Protein AF-T4VMC5-F1 (afdb_monomer_lite)

Structure (mmCIF, N/CA/C/O backbone):
data_AF-T4VMC5-F1
#
_entry.id   AF-T4VMC5-F1
#
loop_
_atom_site.group_PDB
_atom_site.id
_atom_site.type_symbol
_atom_site.label_atom_id
_atom_site.label_alt_id
_atom_site.label_comp_id
_atom_site.label_asym_id
_atom_site.label_entity_id
_atom_site.label_seq_id
_atom_site.pdbx_PDB_ins_code
_atom_site.Cartn_x
_atom_site.Cartn_y
_atom_site.Cartn_z
_atom_site.occupancy
_atom_site.B_iso_or_equiv
_atom_site.auth_seq_id
_atom_site.auth_comp_id
_atom_site.auth_asym_id
_atom_site.auth_atom_id
_atom_site.pdbx_PDB_model_num
ATOM 1 N N . MET A 1 1 ? 5.707 6.763 -14.421 1.00 74.56 1 MET A N 1
ATOM 2 C CA . MET A 1 1 ? 5.234 5.374 -14.281 1.00 74.56 1 MET A CA 1
ATOM 3 C C . MET A 1 1 ? 6.214 4.650 -13.379 1.00 74.56 1 MET A C 1
ATOM 5 O O . MET A 1 1 ? 7.407 4.757 -13.634 1.00 74.56 1 MET A O 1
ATOM 9 N N . PHE A 1 2 ? 5.707 4.088 -12.286 1.00 90.50 2 PHE A N 1
ATOM 10 C CA . PHE A 1 2 ? 6.390 3.528 -11.119 1.00 90.50 2 PHE A CA 1
ATOM 11 C C . PHE A 1 2 ? 7.124 2.220 -11.459 1.00 90.50 2 PHE A C 1
ATOM 13 O O . PHE A 1 2 ? 8.145 1.927 -10.838 1.00 90.50 2 PHE A O 1
ATOM 20 N N . GLY A 1 3 ? 6.668 1.513 -12.499 1.00 94.75 3 GLY A N 1
ATOM 21 C CA . GLY A 1 3 ? 7.144 0.187 -12.890 1.00 94.75 3 GLY A CA 1
ATOM 22 C C . GLY A 1 3 ? 6.342 -0.938 -12.244 1.00 94.75 3 GLY A C 1
ATOM 23 O O . GLY A 1 3 ? 5.269 -0.699 -11.679 1.00 94.75 3 GLY A O 1
ATOM 24 N N . LYS A 1 4 ? 6.880 -2.155 -12.334 1.00 95.94 4 LYS A N 1
ATOM 25 C CA . LYS A 1 4 ? 6.308 -3.342 -11.686 1.00 95.94 4 LYS A CA 1
ATOM 26 C C . LYS A 1 4 ? 6.549 -3.362 -10.181 1.00 95.94 4 LYS A C 1
ATOM 28 O O . LYS A 1 4 ? 7.551 -2.800 -9.725 1.00 95.94 4 LYS A O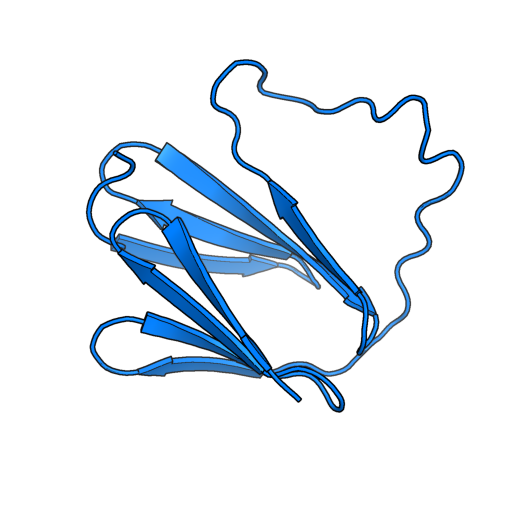 1
ATOM 33 N N . ILE A 1 5 ? 5.659 -4.007 -9.431 1.00 96.31 5 ILE A N 1
ATOM 34 C CA . ILE A 1 5 ? 5.901 -4.360 -8.027 1.00 96.31 5 ILE A CA 1
ATOM 35 C C . ILE A 1 5 ? 7.055 -5.369 -7.985 1.00 96.31 5 ILE A C 1
ATOM 37 O O . ILE A 1 5 ? 7.090 -6.323 -8.760 1.00 96.31 5 ILE A O 1
ATOM 41 N N . LEU A 1 6 ? 8.023 -5.124 -7.105 1.00 95.44 6 LEU A N 1
ATOM 42 C CA . LEU A 1 6 ? 9.166 -6.008 -6.886 1.00 95.44 6 LEU A CA 1
ATOM 4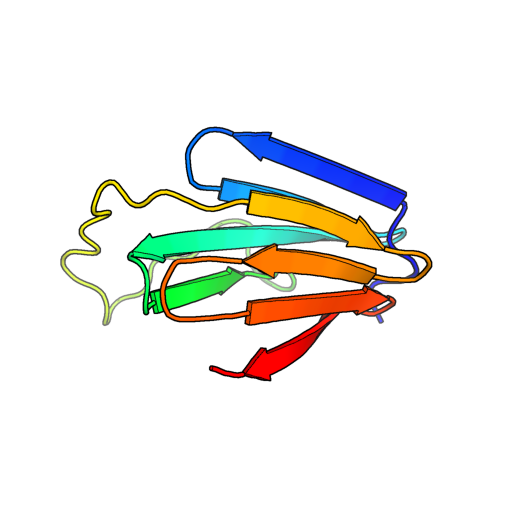3 C C . LEU A 1 6 ? 9.053 -6.767 -5.568 1.00 95.44 6 LEU A C 1
ATOM 45 O O . LEU A 1 6 ? 9.395 -7.942 -5.518 1.00 95.44 6 LEU A O 1
ATOM 49 N N . ASP A 1 7 ? 8.636 -6.071 -4.511 1.00 95.19 7 ASP A N 1
ATOM 50 C CA . ASP A 1 7 ? 8.504 -6.616 -3.161 1.00 95.19 7 ASP A CA 1
ATOM 51 C C . ASP A 1 7 ? 7.675 -5.658 -2.286 1.00 95.19 7 ASP A C 1
ATOM 53 O O . ASP A 1 7 ? 7.439 -4.495 -2.652 1.00 95.19 7 ASP A O 1
ATOM 57 N N . TYR A 1 8 ? 7.275 -6.113 -1.102 1.00 96.56 8 TYR A N 1
ATOM 58 C CA . TYR A 1 8 ? 6.688 -5.268 -0.070 1.00 96.56 8 TYR A CA 1
ATOM 59 C C . TYR A 1 8 ? 7.155 -5.656 1.331 1.00 96.56 8 TYR A C 1
ATOM 61 O O . TYR A 1 8 ? 7.459 -6.804 1.640 1.00 96.56 8 TYR A O 1
ATOM 69 N N . ASN A 1 9 ? 7.164 -4.677 2.230 1.00 96.12 9 ASN A N 1
ATOM 70 C CA . ASN A 1 9 ? 7.434 -4.907 3.641 1.00 96.12 9 ASN A CA 1
ATOM 71 C C . ASN A 1 9 ? 6.345 -4.282 4.507 1.00 96.12 9 ASN A C 1
ATOM 73 O O . ASN A 1 9 ? 5.959 -3.129 4.304 1.00 96.12 9 ASN A O 1
ATOM 77 N N . VAL A 1 10 ? 5.898 -5.034 5.511 1.00 95.06 10 VAL A N 1
ATOM 78 C CA . VAL A 1 10 ? 4.944 -4.565 6.515 1.00 95.06 10 VAL A CA 1
ATOM 79 C C . VAL A 1 10 ? 5.687 -4.274 7.814 1.00 95.06 10 VAL A C 1
ATOM 81 O O . VAL A 1 10 ? 6.351 -5.146 8.377 1.00 95.06 10 VAL A O 1
ATOM 84 N N . LYS A 1 11 ? 5.556 -3.043 8.309 1.00 91.56 11 LYS A N 1
ATOM 85 C CA . LYS A 1 11 ? 6.075 -2.616 9.608 1.00 91.56 11 LYS A CA 1
ATOM 86 C C . LYS A 1 11 ? 4.990 -1.860 10.363 1.00 91.56 11 LYS A C 1
ATOM 88 O O . LYS A 1 11 ? 4.636 -0.740 9.997 1.00 91.56 11 LYS A O 1
ATOM 93 N N . ASN A 1 12 ? 4.505 -2.459 11.447 1.00 89.88 12 ASN A N 1
ATOM 94 C CA . ASN A 1 12 ? 3.333 -1.995 12.189 1.00 89.88 12 ASN A CA 1
ATOM 95 C C . ASN A 1 12 ? 2.135 -1.881 11.232 1.00 89.88 12 ASN A C 1
ATOM 97 O O . ASN A 1 12 ? 1.794 -2.851 10.577 1.00 89.88 12 ASN A O 1
ATOM 101 N N . ASN A 1 13 ? 1.551 -0.696 11.100 1.00 92.25 13 ASN A N 1
ATOM 102 C CA . ASN A 1 13 ? 0.430 -0.366 10.224 1.00 92.25 13 ASN A CA 1
ATOM 103 C C . ASN A 1 13 ? 0.868 0.303 8.905 1.00 92.25 13 ASN A C 1
ATOM 105 O O . ASN A 1 13 ? 0.082 0.993 8.250 1.00 92.25 13 ASN A O 1
ATOM 109 N N . ILE A 1 14 ? 2.146 0.168 8.543 1.00 93.62 14 ILE A N 1
ATOM 110 C CA . ILE A 1 14 ? 2.735 0.755 7.341 1.00 93.62 14 ILE A CA 1
ATOM 111 C C . ILE A 1 14 ? 3.192 -0.363 6.409 1.00 93.62 14 ILE A C 1
ATOM 113 O O . ILE A 1 14 ? 3.998 -1.208 6.793 1.00 93.62 14 ILE A O 1
ATOM 117 N N . ILE A 1 15 ? 2.717 -0.316 5.170 1.00 95.94 15 ILE A N 1
ATOM 118 C CA . ILE A 1 15 ? 3.134 -1.181 4.075 1.00 95.94 15 ILE A CA 1
ATOM 119 C C . ILE A 1 15 ? 3.984 -0.334 3.130 1.00 95.94 15 ILE A C 1
ATOM 121 O O . ILE A 1 15 ? 3.489 0.622 2.526 1.00 95.94 15 ILE A O 1
ATOM 125 N N . ASN A 1 16 ? 5.267 -0.660 3.016 1.00 96.56 16 ASN A N 1
ATOM 126 C CA . ASN A 1 16 ? 6.139 -0.075 2.003 1.00 96.56 16 ASN A CA 1
ATOM 127 C C . ASN A 1 16 ? 6.151 -1.001 0.791 1.00 96.56 16 ASN A C 1
ATOM 129 O O . ASN A 1 16 ? 6.427 -2.190 0.937 1.00 96.56 16 ASN A O 1
ATOM 133 N N . ILE A 1 17 ? 5.833 -0.461 -0.382 1.00 96.50 17 ILE A N 1
ATOM 134 C CA . ILE A 1 17 ? 5.771 -1.222 -1.631 1.00 96.50 17 ILE A CA 1
ATOM 135 C C . ILE A 1 17 ? 6.884 -0.721 -2.534 1.00 96.50 17 ILE A C 1
ATOM 137 O O . ILE A 1 17 ? 6.913 0.464 -2.902 1.00 96.50 17 ILE A O 1
ATOM 141 N N . GLN A 1 18 ? 7.786 -1.631 -2.881 1.00 96.56 18 GLN A N 1
ATOM 142 C CA . GLN A 1 18 ? 8.909 -1.360 -3.755 1.00 96.56 18 GLN A CA 1
ATOM 143 C C . GLN A 1 18 ? 8.496 -1.618 -5.201 1.00 96.56 18 GLN A C 1
ATOM 145 O O . GLN A 1 18 ? 8.176 -2.745 -5.574 1.00 96.56 18 GLN A O 1
ATOM 150 N N . TYR A 1 19 ? 8.565 -0.579 -6.028 1.00 96.12 19 TYR A N 1
ATOM 151 C CA . TYR A 1 19 ? 8.461 -0.702 -7.477 1.00 96.12 19 TYR A CA 1
ATOM 152 C C . TYR A 1 19 ? 9.841 -0.579 -8.126 1.00 96.12 19 TYR A C 1
ATOM 154 O O . TYR A 1 19 ? 10.803 -0.125 -7.497 1.00 96.12 19 TYR A O 1
ATOM 162 N N . GLU A 1 20 ? 9.943 -0.911 -9.412 1.00 96.25 20 GLU A N 1
ATOM 163 C CA . GLU A 1 20 ? 11.192 -0.783 -10.183 1.00 96.25 20 GLU A CA 1
ATOM 164 C C . GLU A 1 20 ? 11.822 0.616 -10.117 1.00 96.25 20 GLU A C 1
ATOM 166 O O . GLU A 1 20 ? 13.045 0.744 -10.169 1.00 96.25 20 GLU A O 1
ATOM 171 N N . LYS A 1 21 ? 11.008 1.677 -10.031 1.00 93.94 21 LYS A N 1
ATOM 172 C CA . LYS A 1 21 ? 11.499 3.063 -10.141 1.00 93.94 21 LYS A CA 1
ATOM 173 C C . LYS A 1 21 ? 11.291 3.903 -8.887 1.00 93.94 21 LYS A C 1
ATOM 175 O O . LYS A 1 21 ? 11.854 4.995 -8.809 1.00 93.94 21 LYS A O 1
ATOM 180 N N . ILE A 1 22 ? 10.473 3.453 -7.937 1.00 93.94 22 ILE A N 1
ATOM 181 C CA . ILE A 1 22 ? 10.140 4.223 -6.734 1.00 93.94 22 ILE A CA 1
ATOM 182 C C . ILE A 1 22 ? 9.608 3.322 -5.618 1.00 93.94 22 ILE A C 1
ATOM 184 O O . ILE A 1 22 ? 8.970 2.306 -5.869 1.00 93.94 22 ILE A O 1
ATOM 188 N N . GLU A 1 23 ? 9.839 3.730 -4.378 1.00 94.31 23 GLU A N 1
ATOM 189 C CA . GLU A 1 23 ? 9.205 3.142 -3.201 1.00 94.31 23 GLU A CA 1
ATOM 190 C C . GLU A 1 23 ? 7.989 3.985 -2.803 1.00 94.31 23 GLU A C 1
ATOM 192 O O . GLU A 1 23 ? 8.048 5.220 -2.781 1.00 94.31 23 GLU A O 1
ATOM 197 N N . THR A 1 24 ? 6.881 3.328 -2.485 1.00 94.62 24 THR A N 1
ATOM 198 C CA . THR A 1 24 ? 5.646 3.981 -2.037 1.00 94.62 24 THR A CA 1
ATOM 199 C C . THR A 1 24 ? 5.269 3.505 -0.648 1.00 94.62 24 THR A C 1
ATOM 201 O O . THR A 1 24 ? 5.690 2.435 -0.212 1.00 94.62 24 THR A O 1
ATOM 204 N N . LYS A 1 25 ? 4.462 4.303 0.049 1.00 94.75 25 LYS A N 1
ATOM 205 C CA . LYS A 1 25 ? 4.033 4.004 1.409 1.00 94.75 25 LYS A CA 1
ATOM 206 C C . LYS A 1 25 ? 2.517 4.006 1.495 1.00 94.75 25 LYS A C 1
ATOM 208 O O . LYS A 1 25 ? 1.883 5.011 1.174 1.00 94.75 25 LYS A O 1
ATOM 213 N N . VAL A 1 26 ? 1.960 2.927 2.021 1.00 95.44 26 VAL A N 1
ATOM 214 C CA . VAL A 1 26 ? 0.555 2.814 2.407 1.00 95.44 26 VAL A CA 1
ATOM 215 C C . VAL A 1 26 ? 0.491 2.730 3.924 1.00 95.44 26 VAL A C 1
ATOM 217 O O . VAL A 1 26 ? 1.258 2.001 4.545 1.00 95.44 26 VAL A O 1
ATOM 220 N N . SER A 1 27 ? -0.350 3.536 4.558 1.00 94.38 27 SER A N 1
ATOM 221 C CA . SER A 1 27 ? -0.494 3.560 6.016 1.00 94.38 27 SER A CA 1
ATOM 222 C C . SER A 1 27 ? -1.955 3.365 6.385 1.00 94.38 27 SER A C 1
ATOM 224 O O . SER A 1 27 ? -2.803 4.140 5.946 1.00 94.38 27 SER A O 1
ATOM 226 N N . ILE A 1 28 ? -2.234 2.351 7.193 1.00 94.38 28 ILE A N 1
ATOM 227 C CA . ILE A 1 28 ? -3.576 2.052 7.690 1.00 94.38 28 ILE A CA 1
ATOM 228 C C . ILE A 1 28 ? -3.788 2.902 8.938 1.00 94.38 28 ILE A C 1
ATOM 230 O O . ILE A 1 28 ? -3.077 2.748 9.931 1.00 94.38 28 ILE A O 1
ATOM 234 N N . VAL A 1 29 ? -4.696 3.871 8.850 1.00 91.81 29 VAL A N 1
ATOM 235 C CA . VAL A 1 29 ? -4.999 4.787 9.957 1.00 91.81 29 VAL A CA 1
ATOM 236 C C . VAL A 1 29 ? -6.003 4.143 10.906 1.00 91.81 29 VAL A C 1
ATOM 238 O O . VAL A 1 29 ? -5.800 4.195 12.115 1.00 91.81 29 VAL A O 1
ATOM 241 N N . ASN A 1 30 ? -7.034 3.513 10.345 1.00 91.75 30 ASN A N 1
ATOM 242 C CA . ASN A 1 30 ? -7.977 2.613 11.009 1.00 91.75 30 ASN A CA 1
ATOM 243 C C . ASN A 1 30 ? -8.666 1.736 9.944 1.00 91.75 30 ASN A C 1
ATOM 245 O O . ASN A 1 30 ? -8.254 1.749 8.780 1.00 91.75 30 ASN A O 1
ATOM 249 N N . SER A 1 31 ? -9.722 1.003 10.310 1.00 92.12 31 SER A N 1
ATOM 250 C CA . SER A 1 31 ? -10.428 0.090 9.398 1.00 92.12 31 SER A CA 1
ATOM 251 C C . SER A 1 31 ? -10.958 0.765 8.127 1.00 92.12 31 SER A C 1
ATOM 253 O O . SER A 1 31 ? -11.018 0.115 7.087 1.00 92.12 31 SER A O 1
ATOM 255 N N . ASN A 1 32 ? -11.285 2.062 8.185 1.00 92.94 32 ASN A N 1
ATOM 256 C CA . ASN A 1 32 ? -11.992 2.788 7.119 1.00 92.94 32 ASN A CA 1
ATOM 257 C C . ASN A 1 32 ? -11.126 3.873 6.465 1.00 92.94 32 ASN A C 1
ATOM 259 O O . ASN A 1 32 ? -11.572 4.547 5.536 1.00 92.94 32 ASN A O 1
ATOM 263 N N . ILE A 1 33 ? -9.911 4.102 6.968 1.00 92.12 33 ILE A N 1
ATOM 264 C CA . ILE A 1 33 ? -9.033 5.181 6.519 1.00 92.12 33 ILE A CA 1
ATOM 265 C C . ILE A 1 33 ? -7.665 4.600 6.179 1.00 92.12 33 ILE A C 1
ATOM 267 O O . ILE A 1 33 ? -6.915 4.150 7.047 1.00 92.12 33 ILE A O 1
ATOM 271 N N . ILE A 1 34 ? -7.310 4.692 4.899 1.00 93.56 34 ILE A N 1
ATOM 272 C CA . ILE A 1 34 ? -6.019 4.263 4.364 1.00 93.56 34 ILE A CA 1
ATOM 273 C C . ILE A 1 34 ? -5.367 5.455 3.665 1.00 93.56 34 ILE A C 1
ATOM 275 O O . ILE A 1 34 ? -5.979 6.137 2.845 1.00 93.56 34 ILE A O 1
ATOM 279 N N . ASN A 1 35 ? -4.111 5.723 4.010 1.00 93.06 35 ASN A N 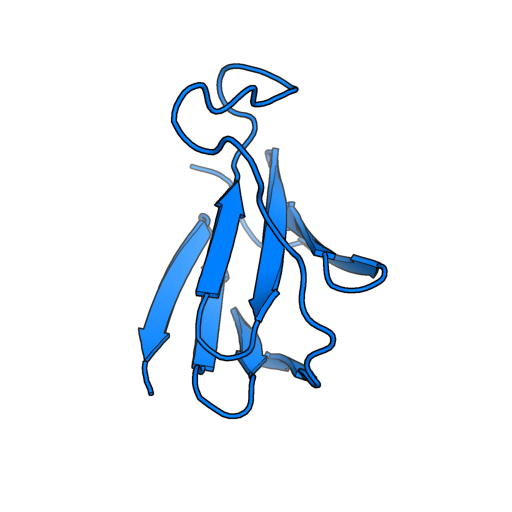1
ATOM 280 C CA . 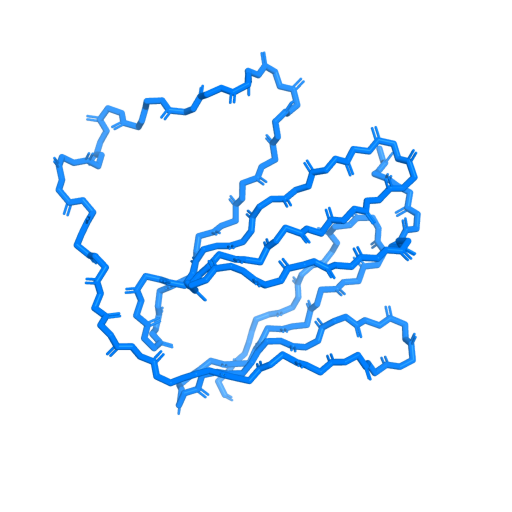ASN A 1 35 ? -3.326 6.816 3.458 1.00 93.06 35 ASN A CA 1
ATOM 281 C C . ASN A 1 35 ? -2.292 6.288 2.458 1.00 93.06 35 ASN A C 1
ATOM 283 O O . ASN A 1 35 ? -1.433 5.485 2.822 1.00 93.06 35 ASN A O 1
ATOM 287 N N . PHE A 1 36 ? -2.326 6.802 1.230 1.00 93.88 36 PHE A N 1
ATOM 288 C CA . PHE A 1 36 ? -1.399 6.459 0.151 1.00 93.88 36 PHE A CA 1
ATOM 289 C C . PHE A 1 36 ? -0.411 7.603 -0.077 1.00 93.88 36 PHE A C 1
ATOM 291 O O . PHE A 1 36 ? -0.808 8.751 -0.285 1.00 93.88 36 PHE A O 1
ATOM 298 N N . PHE A 1 37 ? 0.885 7.308 -0.057 1.00 91.38 37 PHE A N 1
ATOM 299 C CA . PHE A 1 37 ? 1.935 8.308 -0.208 1.00 91.38 37 PHE A CA 1
ATOM 300 C C . PHE A 1 37 ? 2.998 7.881 -1.219 1.00 91.38 37 PHE A C 1
ATOM 302 O O . PHE A 1 37 ? 3.558 6.787 -1.138 1.00 91.38 37 PHE A O 1
ATOM 309 N N . VAL A 1 38 ? 3.333 8.804 -2.124 1.00 89.56 38 VAL A N 1
ATOM 310 C CA . VAL A 1 38 ? 4.384 8.628 -3.129 1.00 89.56 38 VAL A CA 1
ATOM 311 C C . VAL A 1 38 ? 5.384 9.787 -3.046 1.00 89.56 38 VAL A C 1
ATOM 313 O O . VAL A 1 38 ? 4.997 10.946 -3.227 1.00 89.56 38 VAL A O 1
ATOM 316 N N . PRO A 1 39 ? 6.684 9.519 -2.840 1.00 83.81 39 PRO A N 1
ATOM 317 C CA . PRO A 1 39 ? 7.702 10.552 -2.672 1.00 83.81 39 PRO A CA 1
ATOM 318 C C . PRO A 1 39 ? 8.217 11.125 -4.011 1.00 83.81 39 PRO A C 1
ATOM 320 O O . PRO A 1 39 ? 9.424 11.206 -4.219 1.00 83.81 39 PRO A O 1
ATOM 323 N N . ILE A 1 40 ? 7.335 11.554 -4.927 1.00 77.50 40 ILE A N 1
ATOM 324 C CA . ILE A 1 40 ? 7.747 12.036 -6.270 1.00 77.50 40 ILE A CA 1
ATOM 325 C C . ILE A 1 40 ? 8.556 13.341 -6.190 1.00 77.50 40 ILE A C 1
ATOM 327 O O . ILE A 1 40 ? 9.580 13.485 -6.849 1.00 77.50 40 ILE A O 1
ATOM 331 N N . PHE A 1 41 ? 8.106 14.302 -5.377 1.00 64.94 41 PHE A N 1
ATOM 332 C CA . PHE A 1 41 ? 8.701 15.647 -5.323 1.00 64.94 41 PHE A CA 1
ATOM 333 C C . PHE A 1 41 ? 9.362 15.982 -3.979 1.00 64.94 41 PHE A C 1
ATOM 335 O O . PHE A 1 41 ? 10.173 16.904 -3.902 1.00 64.94 41 PHE A O 1
ATOM 342 N N . ARG A 1 42 ? 9.027 15.260 -2.900 1.00 61.62 42 ARG A N 1
ATOM 343 C CA . ARG A 1 42 ? 9.572 15.477 -1.550 1.00 61.62 42 ARG A CA 1
ATOM 344 C C . ARG A 1 42 ? 9.657 14.157 -0.786 1.00 61.62 42 ARG A C 1
ATOM 346 O O . ARG A 1 42 ? 8.706 13.386 -0.779 1.00 61.62 42 ARG A O 1
ATOM 353 N N . ARG A 1 43 ? 10.769 13.941 -0.070 1.00 58.78 43 ARG A N 1
ATOM 354 C CA . ARG A 1 43 ? 10.978 12.759 0.797 1.00 58.78 43 ARG A CA 1
ATOM 355 C C . ARG A 1 43 ? 10.141 12.774 2.088 1.00 58.78 43 ARG A C 1
ATOM 357 O O . ARG A 1 43 ? 10.042 11.750 2.749 1.00 58.78 43 ARG A O 1
ATOM 364 N N . LYS A 1 44 ? 9.566 13.920 2.477 1.00 56.59 44 LYS A N 1
ATOM 365 C CA . LYS A 1 44 ? 8.722 14.077 3.675 1.00 56.59 44 LYS A CA 1
ATOM 366 C C . LYS A 1 44 ? 7.487 14.917 3.359 1.00 56.59 44 LYS A C 1
ATOM 368 O O . LYS A 1 44 ? 7.594 15.928 2.663 1.00 56.59 44 LYS A O 1
ATOM 373 N N . GLN A 1 45 ? 6.343 14.511 3.906 1.00 62.03 45 GLN A N 1
ATOM 374 C CA . GLN A 1 45 ? 5.091 15.259 3.849 1.00 62.03 45 GLN A CA 1
ATOM 375 C C . GLN A 1 45 ? 4.845 15.921 5.208 1.00 62.03 45 GLN A C 1
ATOM 377 O O . GLN A 1 45 ? 4.720 15.227 6.211 1.00 62.03 45 GLN A O 1
ATOM 382 N N . ASN A 1 46 ? 4.758 17.250 5.226 1.00 58.19 46 ASN A N 1
ATOM 383 C CA . ASN A 1 46 ? 4.060 17.981 6.280 1.00 58.19 46 ASN A CA 1
ATOM 384 C C . ASN A 1 46 ? 2.695 18.330 5.688 1.00 58.19 46 ASN A C 1
AT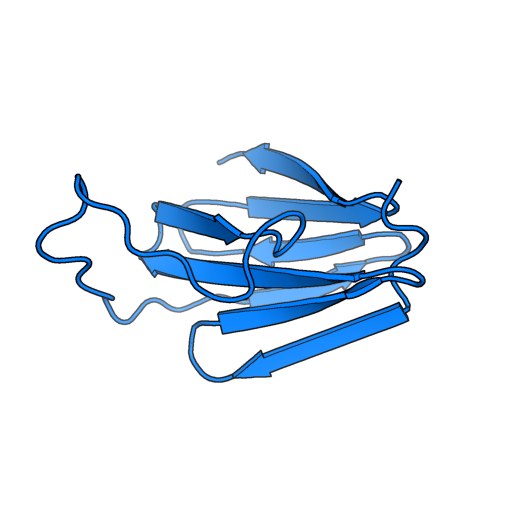OM 386 O O . ASN A 1 46 ? 2.614 19.181 4.800 1.00 58.19 46 ASN A O 1
ATOM 390 N N . SER A 1 47 ? 1.642 17.621 6.094 1.00 61.16 47 SER A N 1
ATOM 391 C CA . SER A 1 47 ? 0.284 18.020 5.733 1.00 61.16 47 SER A CA 1
ATOM 392 C C . SER A 1 47 ? -0.147 19.129 6.684 1.00 61.16 47 SER A C 1
ATOM 394 O O . SER A 1 47 ? -0.381 18.872 7.857 1.00 61.16 47 SER A O 1
ATOM 396 N N . TYR A 1 48 ? -0.232 20.365 6.191 1.00 66.56 48 TYR A N 1
ATOM 397 C CA . TYR A 1 48 ? -0.648 21.517 7.002 1.00 66.56 48 TYR A CA 1
ATOM 398 C C . TYR A 1 48 ? -2.125 21.461 7.428 1.00 66.56 48 TYR A C 1
ATOM 400 O O . TYR A 1 48 ? -2.521 22.211 8.308 1.00 66.56 48 TYR A O 1
ATOM 408 N N . ALA A 1 49 ? -2.929 20.587 6.809 1.00 70.44 49 ALA A N 1
ATOM 409 C CA . ALA A 1 49 ? -4.350 20.404 7.116 1.00 70.44 49 ALA A CA 1
ATOM 410 C C . ALA A 1 49 ? -4.631 19.217 8.058 1.00 70.44 49 ALA A C 1
ATOM 412 O O . ALA A 1 49 ? -5.745 19.079 8.553 1.00 70.44 49 ALA A O 1
ATOM 413 N N . ILE A 1 50 ? -3.649 18.338 8.292 1.00 61.81 50 ILE A N 1
ATOM 414 C CA . ILE A 1 50 ? -3.786 17.196 9.203 1.00 61.81 50 ILE A CA 1
ATOM 415 C C . ILE A 1 50 ? -3.067 17.565 10.497 1.00 61.81 50 ILE A C 1
ATOM 417 O O . ILE A 1 50 ? -1.856 17.402 10.609 1.00 61.81 50 ILE A O 1
ATOM 421 N N . GLU A 1 51 ? -3.816 18.085 11.466 1.00 59.81 51 GLU A N 1
ATOM 422 C CA . GLU A 1 51 ? -3.240 18.548 12.734 1.00 59.81 51 GLU A CA 1
ATOM 423 C C . GLU A 1 51 ? -2.960 17.397 13.716 1.00 59.81 51 GLU A C 1
ATOM 425 O O . GLU A 1 51 ? -2.012 17.483 14.486 1.00 59.81 51 GLU A O 1
ATOM 430 N N . ASN A 1 52 ? -3.737 16.302 13.674 1.00 60.22 52 ASN A N 1
ATOM 431 C CA . ASN A 1 52 ? -3.631 15.170 14.607 1.00 60.22 52 ASN A CA 1
ATOM 432 C C . ASN A 1 52 ? -4.076 13.844 13.959 1.00 60.22 52 ASN A C 1
ATOM 434 O O . ASN A 1 52 ? -5.172 13.354 14.231 1.00 60.22 52 ASN A O 1
ATOM 438 N N . LEU A 1 53 ? -3.243 13.248 13.097 1.00 65.94 53 LEU A N 1
ATOM 439 C CA . LEU A 1 53 ? -3.511 11.897 12.591 1.00 65.94 53 LEU A CA 1
ATOM 440 C C . LEU A 1 53 ? -3.364 10.897 13.750 1.00 65.94 53 LEU A C 1
ATOM 442 O O . LEU A 1 53 ? -2.248 10.619 14.192 1.00 65.94 53 LEU A O 1
ATOM 446 N N . LYS A 1 54 ? -4.485 10.394 14.271 1.00 70.12 54 LYS A N 1
ATOM 447 C CA . LYS A 1 54 ? -4.495 9.331 15.278 1.00 70.12 54 LYS A CA 1
ATOM 448 C C . LYS A 1 54 ? -4.565 7.996 14.556 1.00 70.12 54 LYS A C 1
ATOM 450 O O . LYS A 1 54 ? -5.506 7.754 13.812 1.00 70.12 54 LYS A O 1
ATOM 455 N N . PHE A 1 55 ? -3.548 7.176 14.763 1.00 76.06 55 PHE A N 1
ATOM 456 C CA . PHE A 1 55 ? -3.573 5.785 14.348 1.00 76.06 55 PHE A CA 1
ATOM 457 C C . PHE A 1 55 ? -4.325 4.997 15.415 1.00 76.06 55 PHE A C 1
ATOM 459 O O . PHE A 1 55 ? -3.974 5.081 16.593 1.00 76.06 55 PHE A O 1
ATOM 466 N N . GLU A 1 56 ? -5.374 4.300 15.006 1.00 78.88 56 GLU A N 1
ATOM 467 C CA . GLU A 1 56 ? -6.103 3.366 15.856 1.00 78.88 56 GLU A CA 1
ATOM 468 C C . GLU A 1 56 ? -5.580 1.960 15.563 1.00 78.88 56 GLU A C 1
ATOM 470 O O . GLU A 1 56 ? -5.283 1.633 14.410 1.00 78.88 56 GLU A O 1
ATOM 475 N N . ASP A 1 57 ? -5.444 1.136 16.602 1.00 77.81 57 ASP A N 1
ATOM 476 C CA . ASP A 1 57 ? -5.101 -0.270 16.409 1.00 77.81 57 ASP A CA 1
ATOM 477 C C . ASP A 1 57 ? -6.250 -0.945 15.649 1.00 77.81 57 ASP A C 1
ATOM 479 O O . ASP A 1 57 ? -7.400 -0.942 16.088 1.00 77.81 57 ASP A O 1
ATOM 483 N N . CYS A 1 58 ? -5.931 -1.482 14.475 1.00 85.88 58 CYS A N 1
ATOM 484 C CA . CYS A 1 58 ? -6.862 -2.176 13.601 1.00 85.88 58 CYS A CA 1
ATOM 485 C C . CYS A 1 58 ? -6.171 -3.417 13.056 1.00 85.88 58 CYS A C 1
ATOM 487 O O . CYS A 1 58 ? -5.037 -3.338 12.576 1.00 85.88 58 CYS A O 1
ATOM 489 N N . ASP A 1 59 ? -6.883 -4.537 13.081 1.00 91.31 59 ASP A N 1
ATOM 490 C CA . ASP A 1 59 ? -6.438 -5.750 12.418 1.00 91.31 59 ASP A CA 1
ATOM 491 C C . ASP A 1 59 ? -6.549 -5.575 10.902 1.00 91.31 59 ASP A C 1
ATOM 493 O O . ASP A 1 59 ? -7.525 -5.024 10.377 1.00 91.31 59 ASP A O 1
ATOM 497 N N . PHE A 1 60 ? -5.523 -6.027 10.192 1.00 94.75 60 PHE A N 1
ATOM 498 C CA . PHE A 1 60 ? -5.506 -6.052 8.741 1.00 94.75 60 PHE A CA 1
ATOM 499 C C . PHE A 1 60 ? -4.664 -7.219 8.241 1.00 94.75 60 PHE A C 1
ATOM 501 O O . PHE A 1 60 ? -3.728 -7.673 8.902 1.00 94.75 60 PHE A O 1
ATOM 508 N N . GLU A 1 61 ? -4.979 -7.666 7.037 1.00 95.88 61 GLU A N 1
ATOM 509 C CA . GLU A 1 61 ? -4.251 -8.712 6.337 1.00 95.88 61 GLU A CA 1
ATOM 510 C C . GLU A 1 61 ? -3.632 -8.139 5.068 1.00 95.88 61 GLU A C 1
ATOM 512 O O . GLU A 1 61 ? -4.228 -7.295 4.393 1.00 95.88 61 GLU A O 1
ATOM 517 N N . VAL A 1 62 ? -2.425 -8.603 4.745 1.00 96.38 62 VAL A N 1
ATOM 518 C CA . VAL A 1 62 ? -1.758 -8.294 3.480 1.00 96.38 62 VAL A CA 1
ATOM 519 C C . VAL A 1 62 ? -1.413 -9.604 2.801 1.00 96.38 62 VAL A C 1
ATOM 521 O O . VAL A 1 62 ? -0.647 -10.397 3.350 1.00 96.38 62 VAL A O 1
ATOM 524 N N . ILE A 1 63 ? -1.977 -9.822 1.618 1.00 95.12 63 ILE A N 1
ATOM 525 C CA . ILE A 1 63 ? -1.729 -11.016 0.812 1.00 95.12 63 ILE A CA 1
ATOM 526 C C . ILE A 1 63 ? -1.269 -10.615 -0.584 1.00 95.12 63 ILE A C 1
ATOM 528 O O . ILE A 1 63 ? -1.756 -9.648 -1.168 1.00 95.12 63 ILE A O 1
ATOM 532 N N . GLU A 1 64 ? -0.334 -11.381 -1.127 1.00 93.19 64 GLU A N 1
ATOM 533 C CA . GLU A 1 64 ? 0.070 -11.274 -2.522 1.00 93.19 64 GLU A CA 1
ATOM 534 C C . GLU A 1 64 ? -0.807 -12.204 -3.364 1.00 93.19 64 GLU A C 1
ATOM 536 O O . GLU A 1 64 ? -0.924 -13.399 -3.075 1.00 93.19 64 GLU A O 1
ATOM 541 N N . VAL A 1 65 ? -1.464 -11.653 -4.385 1.00 90.88 65 VAL A N 1
ATOM 542 C CA . VAL A 1 65 ? -2.362 -12.400 -5.270 1.00 90.88 65 VAL A CA 1
ATOM 543 C C . VAL A 1 65 ? -1.987 -12.114 -6.714 1.00 90.88 65 VAL A C 1
ATOM 545 O O . VAL A 1 65 ? -2.429 -11.124 -7.292 1.00 90.88 65 VAL A O 1
ATOM 548 N N . ASN A 1 66 ? -1.222 -13.028 -7.311 1.00 86.69 66 ASN A N 1
ATOM 549 C CA . ASN A 1 66 ? -0.751 -12.971 -8.697 1.00 86.69 66 ASN A CA 1
ATOM 550 C C . ASN A 1 66 ? -0.086 -11.627 -9.051 1.00 86.69 66 ASN A C 1
ATOM 552 O O . ASN A 1 66 ? 1.115 -11.478 -8.879 1.00 86.69 66 ASN A O 1
ATOM 556 N N . ASP A 1 67 ? -0.880 -10.663 -9.523 1.00 90.88 67 ASP A N 1
ATOM 557 C CA . ASP A 1 67 ? -0.439 -9.390 -10.096 1.00 90.88 67 ASP A CA 1
ATOM 558 C C . ASP A 1 67 ? -0.727 -8.181 -9.180 1.00 90.88 67 ASP A C 1
ATOM 560 O O . ASP A 1 67 ? -0.604 -7.029 -9.610 1.00 90.88 67 ASP A O 1
ATOM 564 N N . TYR A 1 68 ? -1.175 -8.410 -7.940 1.00 95.62 68 TYR A N 1
ATOM 565 C CA . TYR A 1 68 ? -1.454 -7.340 -6.983 1.00 95.62 68 TYR A CA 1
ATOM 566 C C . TYR A 1 68 ? -1.195 -7.731 -5.531 1.00 95.62 68 TYR A C 1
ATOM 568 O O . TYR A 1 68 ? -1.265 -8.895 -5.135 1.00 95.62 68 TYR A O 1
ATOM 576 N N . ILE A 1 69 ? -0.966 -6.708 -4.715 1.00 97.06 69 ILE A N 1
ATOM 577 C CA . ILE A 1 69 ? -0.988 -6.803 -3.258 1.00 97.06 69 ILE A CA 1
ATOM 578 C C . ILE A 1 69 ? -2.392 -6.423 -2.798 1.00 97.06 69 ILE A C 1
ATOM 580 O O . ILE A 1 69 ? -2.874 -5.332 -3.108 1.00 97.06 69 ILE A O 1
ATOM 584 N N . GLN A 1 70 ? -3.051 -7.305 -2.055 1.00 97.44 70 GLN A N 1
ATOM 585 C CA . GLN A 1 70 ? -4.318 -7.008 -1.403 1.00 97.44 70 GLN A CA 1
ATOM 586 C C . GLN A 1 70 ? -4.085 -6.654 0.057 1.00 97.44 70 GLN A C 1
ATOM 588 O O . GLN A 1 70 ? -3.442 -7.404 0.788 1.00 97.44 70 GLN A O 1
ATOM 593 N N . ILE A 1 71 ? -4.656 -5.534 0.481 1.00 97.00 71 ILE A N 1
ATOM 594 C CA . ILE A 1 71 ? -4.749 -5.124 1.876 1.00 97.00 71 ILE A CA 1
ATOM 595 C C . ILE A 1 71 ? -6.219 -5.202 2.263 1.00 97.00 71 ILE A C 1
ATOM 597 O O . ILE A 1 71 ? -7.061 -4.577 1.617 1.00 97.00 71 ILE A O 1
ATOM 601 N N . LYS A 1 72 ? -6.527 -5.954 3.313 1.00 96.56 72 LYS A N 1
ATOM 602 C CA . LYS A 1 72 ? -7.893 -6.131 3.795 1.00 96.56 72 LYS A CA 1
ATOM 603 C C . LYS A 1 72 ? -7.996 -5.723 5.256 1.00 96.56 72 LYS A C 1
ATOM 605 O O . LYS A 1 72 ? -7.258 -6.235 6.091 1.00 96.56 72 LYS A O 1
ATOM 610 N N . THR A 1 73 ? -8.910 -4.814 5.557 1.00 95.50 73 THR A N 1
ATOM 611 C CA . THR A 1 73 ? -9.355 -4.493 6.918 1.00 95.50 73 THR A CA 1
ATOM 612 C C . THR A 1 73 ? -10.747 -5.097 7.139 1.00 95.50 73 THR A C 1
ATOM 614 O O . THR A 1 73 ? -11.283 -5.788 6.271 1.00 95.50 73 THR A O 1
ATOM 617 N N . SER A 1 74 ? -11.370 -4.832 8.289 1.00 94.25 74 SER A N 1
ATOM 618 C CA . SER A 1 74 ? -12.764 -5.227 8.532 1.00 94.25 74 SER A CA 1
ATOM 619 C C . SER A 1 74 ? -13.780 -4.544 7.604 1.00 94.25 74 SER A C 1
ATOM 621 O O . SER A 1 74 ? -14.910 -5.012 7.516 1.00 94.25 74 SER A O 1
ATOM 623 N N . GLU A 1 75 ? -13.404 -3.440 6.953 1.00 95.00 75 GLU A N 1
ATOM 624 C CA . GLU A 1 75 ? -14.337 -2.507 6.297 1.00 95.00 75 GLU A CA 1
ATOM 625 C C . GLU A 1 75 ? -13.885 -2.083 4.892 1.00 95.00 75 GLU A C 1
ATOM 627 O O . GLU A 1 75 ? -14.668 -1.524 4.130 1.00 95.00 75 GLU A O 1
ATOM 632 N N . LEU A 1 76 ? -12.620 -2.323 4.536 1.00 95.88 76 LEU A N 1
ATOM 633 C CA . LEU A 1 76 ? -12.061 -1.992 3.234 1.00 95.88 76 LEU A CA 1
ATOM 634 C C . LEU A 1 76 ? -11.234 -3.148 2.689 1.00 95.88 76 LEU A C 1
ATOM 636 O O . LEU A 1 76 ? -10.426 -3.759 3.390 1.00 95.88 76 LEU A O 1
ATOM 640 N N . THR A 1 77 ? -11.361 -3.360 1.388 1.00 96.75 77 THR A N 1
ATOM 641 C CA . THR A 1 77 ? -10.418 -4.137 0.597 1.00 96.75 77 THR A CA 1
ATOM 642 C C . THR A 1 77 ? -9.752 -3.217 -0.419 1.00 96.75 77 THR A C 1
ATOM 644 O O . THR A 1 77 ? -10.412 -2.499 -1.173 1.00 96.75 77 THR A O 1
ATOM 647 N N . VAL A 1 78 ? -8.423 -3.229 -0.428 1.00 97.50 78 VAL A N 1
ATOM 648 C CA . VAL A 1 78 ? -7.591 -2.430 -1.323 1.00 97.50 78 VAL A CA 1
ATOM 649 C C . VAL A 1 78 ? -6.716 -3.361 -2.140 1.00 97.50 78 VAL A C 1
ATOM 651 O O . VAL A 1 78 ? -5.907 -4.091 -1.575 1.00 97.50 78 VAL A O 1
ATOM 654 N N . ASN A 1 79 ? -6.834 -3.301 -3.463 1.00 97.56 79 ASN A N 1
ATOM 655 C CA . ASN A 1 79 ? -5.923 -4.000 -4.365 1.00 97.56 79 ASN A CA 1
ATOM 656 C C . ASN A 1 79 ? -4.940 -2.991 -4.962 1.00 97.56 79 ASN A C 1
ATOM 658 O O . ASN A 1 79 ? -5.357 -1.964 -5.500 1.00 97.56 79 ASN A O 1
ATOM 662 N N . ILE A 1 80 ? -3.646 -3.286 -4.880 1.00 97.50 80 ILE A N 1
ATOM 663 C CA . ILE A 1 80 ? -2.569 -2.430 -5.377 1.00 97.50 80 ILE A CA 1
ATOM 664 C C . ILE A 1 80 ? -1.799 -3.187 -6.449 1.00 97.50 80 ILE A C 1
ATOM 666 O O . ILE A 1 80 ? -1.198 -4.223 -6.174 1.00 97.50 80 ILE A O 1
ATOM 670 N N . TYR A 1 81 ? -1.813 -2.642 -7.658 1.00 97.19 81 TYR A N 1
ATOM 671 C CA . TYR A 1 81 ? -1.222 -3.236 -8.850 1.00 97.19 81 TYR A CA 1
ATOM 672 C C . TYR A 1 81 ? 0.076 -2.525 -9.240 1.00 97.19 81 TYR A C 1
ATOM 674 O O . TYR A 1 81 ? 0.405 -1.443 -8.736 1.00 97.19 81 TYR A O 1
ATOM 682 N N . ASP A 1 82 ? 0.755 -3.094 -10.235 1.00 95.88 82 ASP A N 1
ATOM 683 C CA . ASP A 1 82 ? 1.789 -2.414 -11.009 1.00 95.88 82 ASP A CA 1
ATOM 684 C C . ASP A 1 82 ? 1.399 -0.971 -11.349 1.00 95.88 82 ASP A C 1
ATOM 686 O O . ASP A 1 82 ? 0.228 -0.621 -11.552 1.00 95.88 82 ASP A O 1
ATOM 690 N N . GLU A 1 83 ? 2.413 -0.118 -11.455 1.00 95.50 83 GLU A N 1
ATOM 691 C CA . GLU A 1 83 ? 2.239 1.296 -11.775 1.00 95.50 83 GLU A CA 1
ATOM 692 C C . GLU A 1 83 ? 1.478 2.105 -10.712 1.00 95.50 83 GLU A C 1
ATOM 694 O O . GLU A 1 83 ? 1.041 3.223 -10.995 1.00 95.50 83 GLU A O 1
ATOM 699 N N . PHE A 1 84 ? 1.370 1.568 -9.490 1.00 94.69 84 PHE A N 1
ATOM 700 C CA . PHE A 1 84 ? 0.657 2.167 -8.359 1.00 94.69 84 PHE A CA 1
ATOM 701 C C . PHE A 1 84 ? -0.816 2.464 -8.680 1.00 94.69 84 PHE A C 1
ATOM 703 O O . PHE A 1 84 ? -1.373 3.488 -8.276 1.00 94.69 84 PHE A O 1
ATOM 710 N N . LYS A 1 85 ? -1.456 1.571 -9.443 1.00 95.62 85 LYS A N 1
ATOM 711 C CA . LYS A 1 85 ? -2.910 1.589 -9.639 1.00 95.62 85 LYS A CA 1
ATOM 712 C C . LYS A 1 85 ? -3.576 0.944 -8.433 1.00 95.62 85 LYS A C 1
ATOM 714 O O . LYS A 1 85 ? -3.098 -0.073 -7.940 1.00 95.62 85 LYS A O 1
ATOM 719 N N . ILE A 1 86 ? -4.655 1.554 -7.957 1.00 96.25 86 ILE A N 1
ATOM 720 C CA . ILE A 1 86 ? -5.289 1.174 -6.699 1.00 96.25 86 ILE A CA 1
ATOM 721 C C . ILE A 1 86 ? -6.795 1.076 -6.912 1.00 96.25 86 ILE A C 1
ATOM 723 O O . ILE A 1 86 ? -7.416 2.060 -7.314 1.00 96.25 86 ILE A O 1
ATOM 727 N N . ASP A 1 87 ? -7.355 -0.079 -6.566 1.00 97.06 87 ASP A N 1
ATOM 728 C CA . ASP A 1 87 ? -8.796 -0.278 -6.433 1.00 97.06 87 ASP A CA 1
ATOM 729 C C . ASP A 1 87 ? -9.162 -0.314 -4.947 1.00 97.06 87 ASP A C 1
ATOM 731 O O . ASP A 1 87 ? -8.468 -0.944 -4.148 1.00 97.06 87 ASP A O 1
ATOM 735 N N . ILE A 1 88 ? -10.252 0.363 -4.577 1.00 96.50 88 ILE A N 1
ATOM 736 C CA . ILE A 1 88 ? -10.745 0.457 -3.196 1.00 96.50 88 ILE A CA 1
ATOM 737 C C . ILE A 1 88 ? -12.230 0.107 -3.198 1.00 96.50 88 ILE A C 1
ATOM 739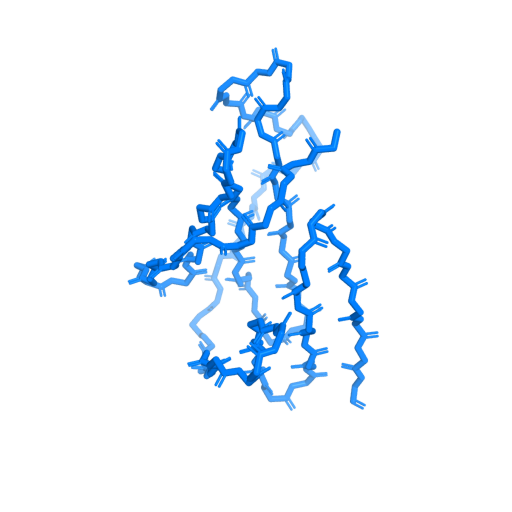 O O . ILE A 1 88 ? -13.008 0.727 -3.926 1.00 96.50 88 ILE A O 1
ATOM 743 N N . TYR A 1 89 ? -12.620 -0.872 -2.387 1.00 94.50 89 TYR A N 1
ATOM 744 C CA . TYR A 1 89 ? -14.006 -1.317 -2.250 1.00 94.50 89 TYR A CA 1
ATOM 745 C C . TYR A 1 89 ? -14.292 -1.817 -0.828 1.00 94.50 89 TYR A C 1
ATOM 747 O O . TYR A 1 89 ? -13.368 -2.014 -0.039 1.00 94.50 89 TYR A O 1
ATOM 755 N N . ILE A 1 90 ? -15.581 -1.955 -0.510 1.00 90.50 90 ILE A N 1
ATOM 756 C CA . ILE A 1 90 ? -16.121 -2.427 0.776 1.00 90.50 90 ILE A CA 1
ATOM 757 C C . ILE A 1 90 ? -16.520 -3.892 0.619 1.00 90.50 90 ILE A C 1
ATOM 759 O O . ILE A 1 90 ? -17.208 -4.187 -0.388 1.00 90.50 90 ILE A O 1
#

Foldseek 3Di:
DQAFFDDWDDDQQWIWTHHPHFIWIWGDQEQVDIDTGGCPPHPDDDDPPCPDSHRDDFDWDWDDDDFWIWIHTPAWIWTAGGPRDIDIDD

pLDDT: mean 88.38, std 12.06, range [56.59, 97.56]

Organism: NCBI:txid1233171

Secondary structure (DSSP, 8-state):
----EEEEEEETTEEEEEESS-EEEEEEEETTEEEEE--SS-SS---TT-S--PPPP---EEEEETTEEEEE-SS-EEEEEGGGEEEEE-

Sequence (90 aa):
MFGKILDYNVKNNIINIQYEKIETKVSIVNSNIINFFVPIFRRKQNSYAIENLKFEDCDFEVIEVNDYIQIKTSELTVNIYDEFKIDIYI

Radius of gyration: 13.03 Å; chains: 1; bounding box: 28×34×31 Å